Protein AF-A0A418XIC3-F1 (afdb_monomer)

pLDDT: mean 87.63, std 7.34, range [56.97, 96.5]

Nearest PDB structures (foldseek):
  6s6z-assembly1_A  TM=2.870E-01  e=5.972E+00  Thermotoga maritima MSB8
  8ri6-assembly1_C  TM=2.304E-01  e=7.139E+00  Escherichia coli

Organism: NCBI:txid2320866

Structure (mmCIF, N/CA/C/O backbone):
data_AF-A0A418XIC3-F1
#
_entry.id   AF-A0A418XIC3-F1
#
loop_
_atom_site.group_PDB
_atom_site.id
_atom_site.type_symbol
_atom_site.label_atom_id
_atom_site.label_alt_id
_atom_site.label_comp_id
_atom_site.label_asym_id
_atom_site.label_entity_id
_atom_site.label_seq_id
_atom_site.pdbx_PDB_ins_code
_atom_site.Cartn_x
_atom_site.Cartn_y
_atom_site.Cartn_z
_atom_site.occupancy
_atom_site.B_iso_or_equiv
_atom_site.auth_seq_id
_atom_site.auth_comp_id
_atom_site.auth_asym_id
_atom_site.auth_atom_id
_atom_site.pdbx_PDB_model_num
ATOM 1 N N . MET A 1 1 ? -2.754 -19.395 -10.923 1.00 69.88 1 MET A N 1
ATOM 2 C CA . MET A 1 1 ? -2.194 -18.334 -11.783 1.00 69.88 1 MET A CA 1
ATOM 3 C C . MET A 1 1 ? -0.720 -18.640 -11.926 1.00 69.88 1 MET A C 1
ATOM 5 O O . MET A 1 1 ? -0.095 -18.884 -10.905 1.00 69.88 1 MET A O 1
ATOM 9 N N . GLU A 1 2 ? -0.208 -18.756 -13.148 1.00 85.00 2 GLU A N 1
ATOM 10 C CA . GLU A 1 2 ? 1.191 -19.142 -13.377 1.00 85.00 2 GLU A CA 1
ATOM 11 C C . GLU A 1 2 ? 2.108 -17.919 -13.296 1.00 85.00 2 GLU A C 1
ATOM 13 O O . GLU A 1 2 ? 1.796 -16.866 -13.863 1.00 85.00 2 GLU A O 1
ATOM 18 N N . GLU A 1 3 ? 3.218 -18.060 -12.575 1.00 84.31 3 GLU A N 1
ATOM 19 C CA . GLU A 1 3 ? 4.253 -17.036 -12.452 1.00 84.31 3 GLU A CA 1
ATOM 20 C C . GLU A 1 3 ? 5.092 -16.935 -13.733 1.00 84.31 3 GLU A C 1
ATOM 22 O O . GLU A 1 3 ? 5.402 -17.922 -14.403 1.00 84.31 3 GLU A O 1
ATOM 27 N N . HIS A 1 4 ? 5.479 -15.711 -14.074 1.00 83.75 4 HIS A N 1
ATOM 28 C CA . HIS A 1 4 ? 6.320 -15.403 -15.213 1.00 83.75 4 HIS A CA 1
ATOM 29 C C . HIS A 1 4 ? 7.792 -15.728 -14.923 1.00 83.75 4 HIS A C 1
ATOM 31 O O . HIS A 1 4 ? 8.545 -14.905 -14.411 1.00 83.75 4 HIS A O 1
ATOM 37 N N . VAL A 1 5 ? 8.238 -16.912 -15.336 1.00 77.69 5 VAL A N 1
ATOM 38 C CA . VAL A 1 5 ? 9.536 -17.473 -14.917 1.00 77.69 5 VAL A CA 1
ATOM 39 C C . VAL A 1 5 ? 10.766 -16.727 -15.471 1.00 77.69 5 VAL A C 1
ATOM 41 O O . VAL A 1 5 ? 11.808 -16.709 -14.819 1.00 77.69 5 VAL A O 1
ATOM 44 N N . ARG A 1 6 ? 10.707 -16.133 -16.679 1.00 76.44 6 ARG A N 1
ATOM 45 C CA . ARG A 1 6 ? 11.869 -15.462 -17.317 1.00 76.44 6 ARG A CA 1
ATOM 46 C C . ARG A 1 6 ? 11.476 -14.268 -18.196 1.00 76.44 6 ARG A C 1
ATOM 48 O O . ARG A 1 6 ? 11.207 -14.460 -19.381 1.00 76.44 6 ARG A O 1
ATOM 55 N N . PRO A 1 7 ? 11.416 -13.042 -17.656 1.00 75.44 7 PRO A N 1
ATOM 56 C CA . PRO A 1 7 ? 11.269 -11.845 -18.475 1.00 75.44 7 PRO A CA 1
ATOM 57 C C . PRO A 1 7 ? 12.609 -11.433 -19.124 1.00 75.44 7 PRO A C 1
ATOM 59 O O . PRO A 1 7 ? 13.638 -11.476 -18.449 1.00 75.44 7 PRO A O 1
ATOM 62 N N . PRO A 1 8 ? 12.613 -10.991 -20.397 1.00 83.19 8 PRO A N 1
ATOM 63 C CA . PRO A 1 8 ? 11.502 -11.050 -21.352 1.00 83.19 8 PRO A CA 1
ATOM 64 C C . PRO A 1 8 ? 11.287 -12.466 -21.925 1.00 83.19 8 PRO A C 1
ATOM 66 O O . PRO A 1 8 ? 12.247 -13.186 -22.188 1.00 83.19 8 PRO A O 1
ATOM 69 N N . CYS A 1 9 ? 10.030 -12.854 -22.178 1.00 83.19 9 CYS A N 1
ATOM 70 C CA . CYS A 1 9 ? 9.688 -14.169 -22.751 1.00 83.19 9 CYS A CA 1
ATOM 71 C C . CYS A 1 9 ? 9.627 -14.197 -24.294 1.00 83.19 9 CYS A C 1
ATOM 73 O O . CYS A 1 9 ? 9.348 -15.242 -24.880 1.00 83.19 9 CYS A O 1
ATOM 75 N N . GLY A 1 10 ? 9.857 -13.060 -24.960 1.00 81.94 10 GLY A N 1
ATOM 76 C CA . GLY A 1 10 ? 9.843 -12.925 -26.420 1.00 81.94 10 GLY A CA 1
ATOM 77 C C . GLY A 1 10 ? 9.661 -11.472 -26.888 1.00 81.94 10 GLY A C 1
ATOM 78 O O . GLY A 1 10 ? 9.476 -10.584 -26.050 1.00 81.94 10 GLY A O 1
ATOM 79 N N . PRO A 1 11 ? 9.698 -11.216 -28.212 1.00 79.50 11 PRO A N 1
ATOM 80 C CA . PRO A 1 11 ? 9.461 -9.886 -28.774 1.00 79.50 11 PRO A CA 1
ATOM 81 C C . PRO A 1 11 ? 8.086 -9.337 -28.369 1.00 79.50 11 PRO A C 1
ATOM 83 O O . PRO A 1 11 ? 7.070 -9.999 -28.578 1.00 79.50 11 PRO A O 1
ATOM 86 N N . GLY A 1 12 ? 8.050 -8.129 -27.797 1.00 78.94 12 GLY A N 1
ATOM 87 C CA . GLY A 1 12 ? 6.811 -7.496 -27.326 1.00 78.94 12 GLY A CA 1
ATOM 88 C C . GLY A 1 12 ? 6.387 -7.884 -25.904 1.00 78.94 12 GLY A C 1
ATOM 89 O O . GLY A 1 12 ? 5.267 -7.573 -25.498 1.00 78.94 12 GLY A O 1
ATOM 90 N N . CYS A 1 13 ? 7.255 -8.545 -25.131 1.00 83.88 13 CYS A N 1
ATOM 91 C CA . CYS A 1 13 ? 7.014 -8.802 -23.713 1.00 83.88 13 CYS A CA 1
ATOM 92 C C . CYS A 1 13 ? 6.881 -7.476 -22.940 1.00 83.88 13 CYS A C 1
ATOM 94 O O . CYS A 1 13 ? 7.807 -6.667 -22.911 1.00 83.88 13 CYS A O 1
ATOM 96 N N . ALA A 1 14 ? 5.755 -7.265 -22.251 1.00 83.44 14 ALA A N 1
ATOM 97 C CA . ALA A 1 14 ? 5.505 -6.028 -21.498 1.00 83.44 14 ALA A CA 1
ATOM 98 C C . ALA A 1 14 ? 6.533 -5.789 -20.371 1.00 83.44 14 ALA A C 1
ATOM 100 O O . ALA A 1 14 ? 6.806 -4.646 -19.995 1.00 83.44 14 ALA A O 1
ATOM 101 N N . LEU A 1 15 ? 7.141 -6.869 -19.871 1.00 84.62 15 LEU A N 1
ATOM 102 C CA . LEU A 1 15 ? 8.156 -6.838 -18.819 1.00 84.62 15 LEU A CA 1
ATOM 103 C C . LEU A 1 15 ? 9.565 -6.551 -19.347 1.00 84.62 15 LEU A C 1
ATOM 105 O O . LEU A 1 15 ? 10.451 -6.298 -18.540 1.00 84.62 15 LEU A O 1
ATOM 109 N N . GLU A 1 16 ? 9.798 -6.550 -20.664 1.00 86.00 16 GLU A N 1
ATOM 110 C CA . GLU A 1 16 ? 11.123 -6.275 -21.246 1.00 86.00 16 GLU A CA 1
ATOM 111 C C . GLU A 1 16 ? 11.666 -4.922 -20.785 1.00 86.00 16 GLU A C 1
ATOM 113 O O . GLU A 1 16 ? 12.810 -4.800 -20.359 1.00 86.00 16 GLU A O 1
ATOM 118 N N . SER A 1 17 ? 10.800 -3.910 -20.789 1.00 80.88 17 SER A N 1
ATOM 119 C CA . SER A 1 17 ? 11.152 -2.567 -20.340 1.00 80.88 17 SER A CA 1
ATOM 120 C C . SER A 1 17 ? 11.484 -2.496 -18.848 1.00 80.88 17 SER A C 1
ATOM 122 O O . SER A 1 17 ? 12.127 -1.531 -18.442 1.00 80.88 17 SER A O 1
ATOM 124 N N . PHE A 1 18 ? 11.040 -3.470 -18.053 1.00 82.94 18 PHE A N 1
ATOM 125 C CA . PHE A 1 18 ? 11.114 -3.502 -16.592 1.00 82.94 18 PHE A CA 1
ATOM 126 C C . PHE A 1 18 ? 12.216 -4.436 -16.069 1.00 82.94 18 PHE A C 1
ATOM 128 O O . PHE A 1 18 ? 12.771 -4.208 -14.997 1.00 82.94 18 PHE A O 1
ATOM 135 N N . ALA A 1 19 ? 12.552 -5.481 -16.829 1.00 82.25 19 ALA A N 1
ATOM 136 C CA . ALA A 1 19 ? 13.516 -6.501 -16.444 1.00 82.25 19 ALA A CA 1
ATOM 137 C C . ALA A 1 19 ? 14.890 -5.890 -16.120 1.00 82.25 19 ALA A C 1
ATOM 139 O O . ALA A 1 19 ? 15.464 -5.146 -16.915 1.00 82.25 19 ALA A O 1
ATOM 140 N N . GLY A 1 20 ? 15.415 -6.208 -14.933 1.00 78.69 20 GLY A N 1
ATOM 141 C CA . GLY A 1 20 ? 16.725 -5.743 -14.468 1.00 78.69 20 GLY A CA 1
ATOM 142 C C . GLY A 1 20 ? 16.795 -4.262 -14.080 1.00 78.69 20 GLY A C 1
ATOM 143 O O . GLY A 1 20 ? 17.884 -3.782 -13.770 1.00 78.69 20 GLY A O 1
ATOM 144 N N . LYS A 1 21 ? 15.674 -3.528 -14.084 1.00 83.88 21 LYS A N 1
ATOM 145 C CA . LYS A 1 21 ? 15.644 -2.143 -13.608 1.00 83.88 21 LYS A CA 1
ATOM 146 C C . LYS A 1 21 ? 15.407 -2.082 -12.110 1.00 83.88 21 LYS A C 1
ATOM 148 O O . LYS A 1 21 ? 14.512 -2.733 -11.578 1.00 83.88 21 LYS A O 1
ATOM 153 N N . GLU A 1 22 ? 16.176 -1.230 -11.449 1.00 85.88 22 GLU A N 1
ATOM 154 C CA . GLU A 1 22 ? 15.883 -0.843 -10.078 1.00 85.88 22 GLU A CA 1
ATOM 155 C C . GLU A 1 22 ? 14.735 0.166 -10.047 1.00 85.88 22 GLU A C 1
ATOM 157 O O . GLU A 1 22 ? 14.741 1.160 -10.783 1.00 85.88 22 GLU A O 1
ATOM 162 N N . VAL A 1 23 ? 13.771 -0.091 -9.167 1.00 89.06 23 VAL A N 1
ATOM 163 C CA . VAL A 1 23 ? 12.632 0.783 -8.900 1.00 89.06 23 VAL A CA 1
ATOM 164 C C . VAL A 1 23 ? 12.848 1.428 -7.542 1.00 89.06 23 VAL A C 1
ATOM 166 O O . VAL A 1 23 ? 12.884 0.735 -6.528 1.00 89.06 23 VAL A O 1
ATOM 169 N N . HIS A 1 24 ? 12.973 2.752 -7.533 1.00 86.44 24 HIS A N 1
ATOM 170 C CA . HIS A 1 24 ? 13.182 3.543 -6.321 1.00 86.44 24 HIS A CA 1
ATOM 171 C C . HIS A 1 24 ? 12.013 4.489 -6.049 1.00 86.44 24 HIS A C 1
ATOM 173 O O . HIS A 1 24 ? 11.720 4.785 -4.894 1.00 86.44 24 HIS A O 1
ATOM 179 N N . THR A 1 25 ? 11.346 4.974 -7.100 1.00 90.75 25 THR A N 1
ATOM 180 C CA . THR A 1 25 ? 10.261 5.958 -6.989 1.00 90.75 25 THR A CA 1
ATOM 181 C C . THR A 1 25 ? 9.044 5.578 -7.828 1.00 90.75 25 THR A C 1
ATOM 183 O O . THR A 1 25 ? 9.095 4.710 -8.699 1.00 90.75 25 THR A O 1
ATOM 186 N N . LEU A 1 26 ? 7.919 6.267 -7.606 1.00 90.44 26 LEU A N 1
ATOM 187 C CA . LEU A 1 26 ? 6.717 6.089 -8.430 1.00 90.44 26 LEU A CA 1
ATOM 188 C C . LEU A 1 26 ? 6.947 6.472 -9.894 1.00 90.44 26 LEU A C 1
ATOM 190 O O . LEU A 1 26 ? 6.310 5.924 -10.792 1.00 90.44 26 LEU A O 1
ATOM 194 N N . GLU A 1 27 ? 7.839 7.424 -10.147 1.00 89.00 27 GLU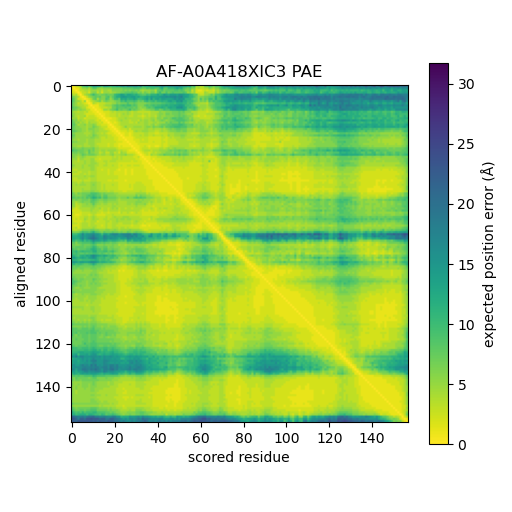 A N 1
ATOM 195 C CA . GLU A 1 27 ? 8.216 7.848 -11.491 1.00 89.00 27 GLU A CA 1
ATOM 196 C C . GLU A 1 27 ? 8.898 6.726 -12.275 1.00 89.00 27 GLU A C 1
ATOM 198 O O . GLU A 1 27 ? 8.731 6.677 -13.491 1.00 89.00 27 GLU A O 1
ATOM 203 N N . ASP A 1 28 ? 9.574 5.798 -11.593 1.00 89.69 28 ASP A N 1
ATOM 204 C CA . ASP A 1 28 ? 10.174 4.620 -12.222 1.00 89.69 28 ASP A CA 1
ATOM 205 C C . ASP A 1 28 ? 9.111 3.628 -12.715 1.00 89.69 28 ASP A C 1
ATOM 207 O O . ASP A 1 28 ? 9.369 2.879 -13.649 1.00 89.69 28 ASP A O 1
ATOM 211 N N . LEU A 1 29 ? 7.901 3.641 -12.141 1.00 89.44 29 LEU A N 1
ATOM 212 C CA . LEU A 1 29 ? 6.806 2.740 -12.525 1.00 89.44 29 LEU A CA 1
ATOM 213 C C . LEU A 1 29 ? 5.998 3.254 -13.728 1.00 89.44 29 LEU A C 1
ATOM 215 O O . LEU A 1 29 ? 5.512 2.466 -14.538 1.00 89.44 29 LEU A O 1
ATOM 219 N N . ARG A 1 30 ? 5.854 4.577 -13.872 1.00 84.19 30 ARG A N 1
ATOM 220 C CA . ARG A 1 30 ? 4.984 5.215 -14.886 1.00 84.19 30 ARG A CA 1
ATOM 221 C C . ARG A 1 30 ? 5.262 4.844 -16.349 1.00 84.19 30 ARG A C 1
ATOM 223 O O . ARG A 1 30 ? 4.293 4.776 -17.103 1.00 84.19 30 ARG A O 1
ATOM 230 N N . PRO A 1 31 ? 6.515 4.647 -16.798 1.00 83.75 31 PRO A N 1
ATOM 231 C CA . PRO A 1 31 ? 6.793 4.334 -18.199 1.00 83.75 31 PRO A CA 1
ATOM 232 C C . PRO A 1 31 ? 6.318 2.939 -18.623 1.00 83.75 31 PRO A C 1
ATOM 234 O O . PRO A 1 31 ? 6.326 2.633 -19.814 1.00 83.75 31 PRO A O 1
ATOM 237 N N . HIS A 1 32 ? 5.947 2.082 -17.671 1.00 83.50 32 HIS A N 1
ATOM 238 C CA . HIS A 1 32 ? 5.626 0.686 -17.928 1.00 83.50 32 HIS A CA 1
ATOM 239 C C . HIS A 1 32 ? 4.123 0.491 -18.129 1.00 83.50 32 HIS A C 1
ATOM 241 O O . HIS A 1 32 ? 3.305 0.900 -17.309 1.00 83.50 32 HIS A O 1
ATOM 247 N N . SER A 1 33 ? 3.748 -0.211 -19.197 1.00 80.75 33 SER A N 1
ATOM 248 C CA . SER A 1 33 ? 2.358 -0.567 -19.514 1.00 80.75 33 SER A CA 1
ATOM 249 C C . SER A 1 33 ? 1.857 -1.806 -18.756 1.00 80.75 33 SER A C 1
ATOM 251 O O . SER A 1 33 ? 0.920 -2.473 -19.194 1.00 80.75 33 SER A O 1
ATOM 253 N N . ILE A 1 34 ? 2.481 -2.134 -17.622 1.00 86.94 34 ILE A N 1
ATOM 254 C CA . ILE A 1 34 ? 2.153 -3.326 -16.841 1.00 86.94 34 ILE A CA 1
ATOM 255 C C . ILE A 1 34 ? 0.886 -3.060 -16.030 1.00 86.94 34 ILE A C 1
ATOM 257 O O . ILE A 1 34 ? 0.803 -2.116 -15.238 1.00 86.94 34 ILE A O 1
ATOM 261 N N . ARG A 1 35 ? -0.117 -3.916 -16.220 1.00 87.56 35 ARG A N 1
ATOM 262 C CA . ARG A 1 35 ? -1.387 -3.821 -15.501 1.00 87.56 35 ARG A CA 1
ATOM 263 C C . ARG A 1 35 ? -1.145 -3.990 -13.999 1.00 87.56 35 ARG A C 1
ATOM 265 O O . ARG A 1 35 ? -0.366 -4.852 -13.607 1.00 87.56 35 ARG A O 1
ATOM 272 N N . HIS A 1 36 ? -1.837 -3.195 -13.181 1.00 89.62 36 HIS A N 1
ATOM 273 C CA . HIS A 1 36 ? -1.772 -3.241 -11.711 1.00 89.62 36 HIS A CA 1
ATOM 274 C C . HIS A 1 36 ? -0.428 -2.843 -11.083 1.00 89.62 36 H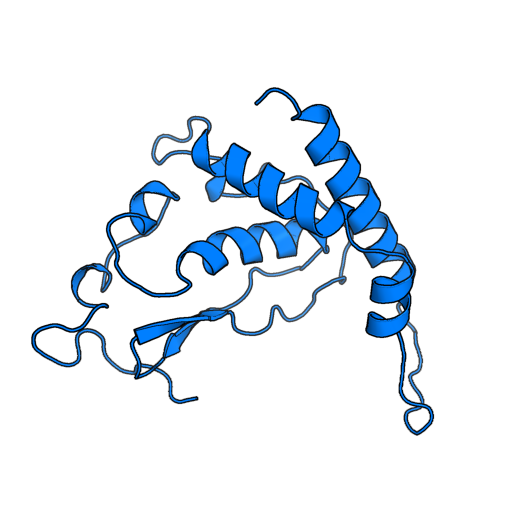IS A C 1
ATOM 276 O O . HIS A 1 36 ? -0.282 -2.920 -9.873 1.00 89.62 36 HIS A O 1
ATOM 282 N N . LEU A 1 37 ? 0.544 -2.331 -11.847 1.00 90.06 37 LEU A N 1
ATOM 283 C CA . LEU A 1 37 ? 1.873 -2.014 -11.304 1.00 90.06 37 LEU A CA 1
ATOM 284 C C . LEU A 1 37 ? 1.851 -0.988 -10.151 1.00 90.06 37 LEU A C 1
ATOM 286 O O . LEU A 1 37 ? 2.650 -1.073 -9.224 1.00 90.06 37 LEU A O 1
ATOM 290 N N . ASN A 1 38 ? 0.896 -0.053 -10.169 1.00 89.56 38 ASN A N 1
ATOM 291 C CA . ASN A 1 38 ? 0.699 0.915 -9.083 1.00 89.56 38 ASN A CA 1
ATOM 292 C C . ASN A 1 38 ? 0.135 0.295 -7.795 1.00 89.56 38 ASN A C 1
ATOM 294 O O . ASN A 1 38 ? 0.089 0.985 -6.779 1.00 89.56 38 ASN A O 1
ATOM 298 N N . ASP A 1 39 ? -0.294 -0.966 -7.810 1.00 91.44 39 ASP A N 1
ATOM 299 C CA . ASP A 1 39 ? -0.746 -1.647 -6.600 1.00 91.44 39 ASP A CA 1
ATOM 300 C C . ASP A 1 39 ? 0.447 -1.989 -5.692 1.00 91.44 39 ASP A C 1
ATOM 302 O O . ASP A 1 39 ? 0.276 -2.013 -4.478 1.00 91.44 39 ASP A O 1
ATOM 306 N N . TRP A 1 40 ? 1.668 -2.105 -6.238 1.00 92.25 40 TRP A N 1
ATOM 307 C CA . TRP A 1 40 ? 2.900 -2.305 -5.461 1.00 92.25 40 TRP A CA 1
ATOM 308 C C . TRP A 1 40 ? 3.101 -1.229 -4.373 1.00 92.25 40 TRP A C 1
ATOM 310 O O . TRP A 1 40 ? 3.056 -1.548 -3.184 1.00 92.25 40 TRP A O 1
ATOM 320 N N . PRO A 1 41 ? 3.286 0.059 -4.700 1.00 93.38 41 PRO A N 1
ATOM 321 C CA . PRO A 1 41 ? 3.478 1.076 -3.669 1.00 93.38 41 PRO A CA 1
ATOM 322 C C . PRO A 1 41 ? 2.259 1.206 -2.740 1.00 93.38 41 PRO A C 1
ATOM 324 O O . PRO A 1 41 ? 2.411 1.512 -1.557 1.00 93.38 41 PRO A O 1
ATOM 327 N N . LYS A 1 42 ? 1.040 0.937 -3.234 1.00 93.62 42 LYS A N 1
ATOM 328 C CA . LYS A 1 42 ? -0.175 0.950 -2.402 1.00 93.62 42 LYS A CA 1
ATOM 329 C C . LYS A 1 42 ? -0.157 -0.147 -1.344 1.00 93.62 42 LYS A C 1
ATOM 331 O O . LYS A 1 42 ? -0.559 0.113 -0.210 1.00 93.62 42 LYS A O 1
ATOM 336 N N . SER A 1 43 ? 0.294 -1.348 -1.693 1.00 91.81 43 SER A N 1
ATOM 337 C CA . SER A 1 43 ? 0.355 -2.474 -0.764 1.00 91.81 43 SER A CA 1
ATOM 338 C C . SER A 1 43 ? 1.423 -2.277 0.301 1.00 91.81 43 SER A C 1
ATOM 340 O O . SER A 1 43 ? 1.192 -2.613 1.459 1.00 91.81 43 SER A O 1
ATOM 342 N N . GLU A 1 44 ? 2.546 -1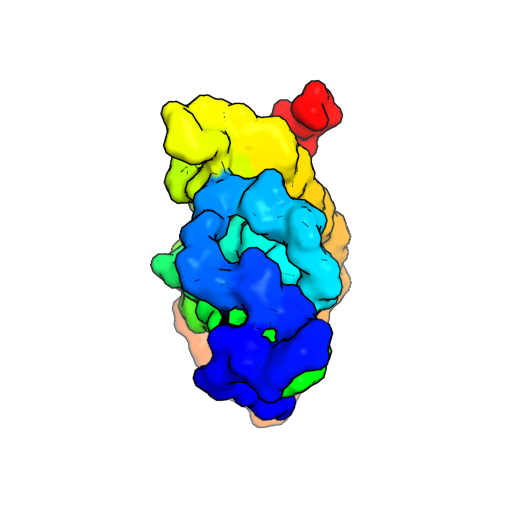.649 -0.046 1.00 92.44 44 GLU A N 1
ATOM 343 C CA . GLU A 1 44 ? 3.542 -1.261 0.952 1.00 92.44 44 GLU A CA 1
ATOM 344 C C . GLU A 1 44 ? 2.982 -0.211 1.918 1.00 92.44 44 GLU A C 1
ATOM 346 O O . GLU A 1 44 ? 3.053 -0.412 3.127 1.00 92.44 44 GLU A O 1
ATOM 351 N N . PHE A 1 45 ? 2.309 0.847 1.442 1.00 93.81 45 PHE A N 1
ATOM 352 C CA . PHE A 1 45 ? 1.616 1.779 2.348 1.00 93.81 45 PHE A CA 1
ATOM 353 C C . PHE A 1 45 ? 0.556 1.085 3.215 1.00 93.81 45 PHE A C 1
ATOM 355 O O . PHE A 1 45 ? 0.416 1.407 4.397 1.00 93.81 45 PHE A O 1
ATOM 362 N N . ALA A 1 46 ? -0.177 0.116 2.664 1.00 92.31 46 ALA A N 1
ATOM 363 C CA . ALA A 1 46 ? -1.136 -0.669 3.431 1.00 92.31 46 ALA A CA 1
ATOM 364 C C . ALA A 1 46 ? -0.456 -1.464 4.560 1.00 92.31 46 ALA A C 1
ATOM 366 O O . ALA A 1 46 ? -0.997 -1.499 5.666 1.00 92.31 46 ALA A O 1
ATOM 367 N N . ALA A 1 47 ? 0.737 -2.025 4.335 1.00 91.44 47 ALA A N 1
ATOM 368 C CA . ALA A 1 47 ? 1.499 -2.727 5.370 1.00 91.44 47 ALA A CA 1
ATOM 369 C C . ALA A 1 47 ? 1.806 -1.818 6.573 1.00 91.44 47 ALA A C 1
ATOM 371 O O . ALA A 1 47 ? 1.549 -2.202 7.713 1.00 91.44 47 ALA A O 1
ATOM 372 N N . TYR A 1 48 ? 2.225 -0.571 6.337 1.00 92.38 48 TYR A N 1
ATOM 373 C CA . TYR A 1 48 ? 2.422 0.419 7.408 1.00 92.38 48 TYR A CA 1
ATOM 374 C C . TYR A 1 48 ? 1.119 0.755 8.149 1.00 92.38 48 TYR A C 1
ATOM 376 O O . TYR A 1 48 ? 1.093 0.829 9.378 1.00 92.38 48 TYR A O 1
ATOM 384 N N . ILE A 1 49 ? 0.013 0.940 7.419 1.00 94.44 49 ILE A N 1
ATOM 385 C CA . ILE A 1 49 ? -1.292 1.273 8.013 1.00 94.44 49 ILE A CA 1
ATOM 386 C C . ILE A 1 49 ? -1.806 0.125 8.889 1.00 94.44 49 ILE A C 1
ATOM 388 O O . ILE A 1 49 ? -2.374 0.361 9.958 1.00 94.44 49 ILE A O 1
ATOM 392 N N . PHE A 1 50 ? -1.630 -1.116 8.448 1.00 92.88 50 PHE A N 1
ATOM 393 C CA . PHE A 1 50 ? -2.141 -2.304 9.128 1.00 92.88 50 PHE A CA 1
ATOM 394 C C . PHE A 1 50 ? -1.128 -2.955 10.077 1.00 92.88 50 PHE A C 1
ATOM 396 O O . PHE A 1 50 ? -1.458 -3.953 10.713 1.00 92.88 50 PHE A O 1
ATOM 403 N N . GLY A 1 51 ? 0.066 -2.379 10.237 1.00 90.56 51 GLY A N 1
ATOM 404 C CA . GLY A 1 51 ? 1.081 -2.875 11.165 1.00 90.56 51 GLY A CA 1
ATOM 405 C C . GLY A 1 51 ? 1.661 -4.231 10.763 1.00 90.56 51 GLY A C 1
ATOM 406 O O . GLY A 1 51 ? 1.839 -5.098 11.626 1.00 90.56 51 GLY A O 1
ATOM 407 N N . GLY A 1 52 ? 1.901 -4.426 9.466 1.00 89.06 52 GLY A N 1
ATOM 408 C CA . GLY A 1 52 ? 2.663 -5.557 8.942 1.00 89.06 52 GLY A CA 1
ATOM 409 C C . GLY A 1 52 ? 4.115 -5.505 9.415 1.00 89.06 52 GLY A C 1
ATOM 410 O O . GLY A 1 52 ? 4.697 -4.426 9.528 1.00 89.06 52 GLY A O 1
ATOM 411 N N . ASN A 1 53 ? 4.690 -6.666 9.728 1.00 85.44 53 ASN A N 1
ATOM 412 C CA . ASN A 1 53 ? 6.111 -6.767 10.083 1.00 85.44 53 ASN A CA 1
ATOM 413 C C . ASN A 1 53 ? 7.020 -6.754 8.848 1.00 85.44 53 ASN A C 1
ATOM 415 O O . ASN A 1 53 ? 8.193 -6.402 8.951 1.00 85.44 53 ASN A O 1
ATOM 419 N N . GLU A 1 54 ? 6.474 -7.133 7.697 1.00 82.94 54 GLU A N 1
ATOM 420 C CA . GLU A 1 54 ? 7.188 -7.269 6.437 1.00 82.94 54 GLU A CA 1
ATOM 421 C C . GLU A 1 54 ? 6.381 -6.601 5.319 1.00 82.94 54 GLU A C 1
ATOM 423 O O . GLU A 1 54 ? 5.165 -6.403 5.426 1.00 82.94 54 GLU A O 1
ATOM 428 N N . LEU A 1 55 ? 7.080 -6.198 4.260 1.00 83.69 55 LEU A N 1
ATOM 429 C CA . LEU A 1 55 ? 6.434 -5.714 3.047 1.00 83.69 55 LEU A CA 1
ATOM 430 C C . LEU A 1 55 ? 5.872 -6.911 2.272 1.00 83.69 55 LEU A C 1
ATOM 432 O O . LEU A 1 55 ? 6.461 -7.988 2.322 1.00 83.69 55 LEU A O 1
ATOM 436 N N . PRO A 1 56 ? 4.759 -6.736 1.547 1.00 85.25 56 PRO A N 1
ATOM 437 C CA . PRO A 1 56 ? 4.205 -7.808 0.738 1.00 85.25 56 PRO A CA 1
ATOM 438 C C . PRO A 1 56 ? 5.175 -8.240 -0.364 1.00 85.25 56 PRO A C 1
ATOM 440 O O . PRO A 1 56 ? 5.821 -7.406 -1.014 1.00 85.25 56 PRO A O 1
ATOM 443 N N . ASP A 1 57 ? 5.195 -9.542 -0.623 1.00 87.19 57 ASP A N 1
ATOM 444 C CA . ASP A 1 57 ? 5.857 -10.098 -1.793 1.00 87.19 57 ASP A CA 1
ATOM 445 C C . ASP A 1 57 ? 5.070 -9.793 -3.074 1.00 87.19 57 ASP A C 1
ATOM 447 O O . ASP A 1 57 ? 3.947 -9.275 -3.070 1.00 87.19 57 ASP A O 1
ATOM 451 N N . ARG A 1 58 ? 5.683 -10.074 -4.223 1.00 88.62 58 ARG A N 1
ATOM 452 C CA . ARG A 1 58 ? 5.108 -9.753 -5.532 1.00 88.62 58 ARG A CA 1
ATOM 453 C C . ARG A 1 58 ? 5.657 -10.642 -6.632 1.00 88.62 58 ARG A C 1
ATOM 455 O O . ARG A 1 58 ? 6.818 -11.036 -6.592 1.00 88.62 58 ARG A O 1
ATOM 462 N N . PHE A 1 59 ? 4.849 -10.862 -7.661 1.00 89.50 59 PHE A N 1
ATOM 463 C CA . PHE A 1 59 ? 5.287 -11.514 -8.893 1.00 89.50 59 PHE A CA 1
ATOM 464 C C . PHE A 1 59 ? 4.549 -10.954 -10.109 1.00 89.50 59 PHE A C 1
ATOM 466 O O . PHE A 1 59 ? 3.543 -10.249 -9.993 1.00 89.50 59 PHE A O 1
ATOM 473 N N . PHE A 1 60 ? 5.058 -11.284 -11.293 1.00 90.00 60 PHE A N 1
ATOM 474 C CA . PHE A 1 60 ? 4.350 -11.051 -12.545 1.00 90.00 60 PHE A CA 1
ATOM 475 C C . PHE A 1 60 ? 3.759 -12.355 -13.049 1.00 90.00 60 PHE A C 1
ATOM 477 O O . PHE A 1 60 ? 4.420 -13.390 -13.019 1.00 90.00 60 PHE A O 1
ATOM 484 N N . THR A 1 61 ? 2.531 -12.321 -13.542 1.00 89.62 61 THR A N 1
ATOM 485 C CA . THR A 1 61 ? 1.883 -13.499 -14.127 1.00 89.62 61 THR A CA 1
ATOM 486 C C . THR A 1 61 ? 2.416 -13.789 -15.528 1.00 89.62 61 THR A C 1
ATOM 488 O O . THR A 1 61 ? 2.931 -12.898 -16.205 1.00 89.62 61 THR A O 1
ATOM 491 N N . ALA A 1 62 ? 2.203 -15.003 -16.038 1.00 87.12 62 ALA A N 1
ATOM 492 C CA . ALA A 1 62 ? 2.456 -15.330 -17.447 1.00 87.12 62 ALA A CA 1
ATOM 493 C C . ALA A 1 62 ? 1.685 -14.422 -18.439 1.00 87.12 62 ALA A C 1
ATOM 495 O O . ALA A 1 62 ? 2.094 -14.270 -19.587 1.00 87.12 62 ALA A O 1
ATOM 496 N N . SER A 1 63 ? 0.595 -13.779 -17.997 1.00 87.19 63 SER A N 1
ATOM 497 C CA . SER A 1 63 ? -0.141 -12.747 -18.745 1.00 87.19 63 SER A CA 1
ATOM 498 C C . SER A 1 63 ? 0.413 -11.324 -18.564 1.00 87.19 63 SER A C 1
ATOM 500 O O . SER A 1 63 ? -0.184 -10.374 -19.067 1.00 87.19 63 SER A O 1
ATOM 502 N N . HIS A 1 64 ? 1.566 -11.173 -17.909 1.00 87.25 64 HIS A N 1
ATOM 503 C CA . HIS A 1 64 ? 2.253 -9.912 -17.619 1.00 87.25 64 HIS A CA 1
ATOM 504 C C . HIS A 1 64 ? 1.441 -8.943 -16.746 1.00 87.25 64 HIS A C 1
ATOM 506 O O . HIS A 1 64 ? 1.511 -7.726 -16.921 1.00 87.25 64 HIS A O 1
ATOM 512 N N . GLU A 1 65 ? 0.664 -9.472 -15.804 1.00 89.19 65 GLU A N 1
ATOM 513 C CA . GLU A 1 65 ? -0.014 -8.671 -14.784 1.00 89.19 65 GLU A CA 1
ATOM 514 C C . GLU A 1 65 ? 0.835 -8.626 -13.515 1.00 89.19 65 GLU A C 1
ATOM 516 O O . GLU A 1 65 ? 1.461 -9.620 -13.148 1.00 89.19 65 GLU A O 1
ATOM 521 N N . PHE A 1 66 ? 0.862 -7.473 -12.850 1.00 90.62 66 PHE A N 1
ATOM 522 C CA . PHE A 1 66 ? 1.453 -7.356 -11.525 1.00 90.62 66 PHE A CA 1
ATOM 523 C C . PHE A 1 66 ? 0.501 -7.928 -10.474 1.00 90.62 66 PHE A C 1
ATOM 525 O O . PHE A 1 66 ? -0.679 -7.571 -10.449 1.00 90.62 66 PHE A O 1
ATOM 532 N N . VAL A 1 67 ? 1.015 -8.790 -9.599 1.00 89.38 67 VAL A N 1
ATOM 533 C CA . VAL A 1 67 ? 0.246 -9.390 -8.508 1.00 89.38 67 VAL A CA 1
ATOM 534 C C . VAL A 1 67 ? 1.021 -9.272 -7.207 1.00 89.38 67 VAL A C 1
ATOM 536 O O . VAL A 1 67 ? 2.217 -9.555 -7.142 1.00 89.38 67 VAL A O 1
ATOM 539 N N . ILE A 1 68 ? 0.302 -8.867 -6.166 1.00 89.06 68 ILE A N 1
ATOM 540 C CA . ILE A 1 68 ? 0.789 -8.842 -4.792 1.00 89.06 68 ILE A CA 1
ATOM 541 C C . ILE A 1 68 ? 0.577 -10.232 -4.200 1.00 89.06 68 ILE A C 1
ATOM 543 O O . ILE A 1 68 ? -0.535 -10.765 -4.254 1.00 89.06 68 ILE A O 1
ATOM 547 N N . ILE A 1 69 ? 1.639 -10.811 -3.653 1.00 82.12 69 ILE A N 1
ATOM 548 C CA . ILE A 1 69 ? 1.554 -12.012 -2.827 1.00 82.12 69 ILE A CA 1
ATOM 549 C C . ILE A 1 69 ? 1.255 -11.552 -1.407 1.00 82.12 69 ILE A C 1
ATOM 551 O O . ILE A 1 69 ? 1.724 -10.499 -0.979 1.00 82.12 69 ILE A O 1
ATOM 555 N N . ASP A 1 70 ? 0.417 -12.333 -0.733 1.00 67.81 70 ASP A N 1
ATOM 556 C CA . ASP A 1 70 ? -0.032 -12.119 0.637 1.00 67.81 70 ASP A CA 1
ATOM 557 C C . ASP A 1 70 ? 1.041 -11.466 1.521 1.00 67.81 70 ASP A C 1
ATOM 559 O O . ASP A 1 70 ? 2.183 -11.917 1.596 1.00 67.81 70 ASP A O 1
ATOM 563 N N . SER A 1 71 ? 0.665 -10.383 2.192 1.00 63.09 71 SER A N 1
ATOM 564 C CA . SER A 1 71 ? 1.462 -9.842 3.282 1.00 63.09 71 SER A CA 1
ATOM 565 C C . SER A 1 71 ? 1.238 -10.742 4.488 1.00 63.09 71 SER A C 1
ATOM 567 O O . SER A 1 71 ? 0.291 -10.541 5.259 1.00 63.09 71 SER A O 1
ATOM 569 N N . GLU A 1 72 ? 2.096 -11.745 4.653 1.00 65.75 72 GLU A N 1
ATOM 570 C CA . GLU A 1 72 ? 2.137 -12.494 5.899 1.00 65.75 72 GLU A CA 1
ATOM 571 C C . GLU A 1 72 ? 2.338 -11.506 7.067 1.00 65.75 72 GLU A C 1
ATOM 573 O O . GLU A 1 72 ? 2.973 -10.458 6.939 1.00 65.75 72 GLU A O 1
ATOM 578 N N . GLN A 1 73 ? 1.748 -11.805 8.226 1.00 75.75 73 GLN A N 1
ATOM 579 C CA . GLN A 1 73 ? 1.914 -11.006 9.450 1.00 75.75 73 GLN A CA 1
ATOM 580 C C . GLN A 1 73 ? 1.283 -9.596 9.447 1.00 75.75 73 GLN A C 1
ATOM 582 O O . GLN A 1 73 ? 1.684 -8.743 10.248 1.00 75.75 73 GLN A O 1
ATOM 587 N N . MET A 1 74 ? 0.244 -9.339 8.650 1.00 85.19 74 MET A N 1
ATOM 588 C CA . MET A 1 74 ? -0.592 -8.143 8.841 1.00 85.19 74 MET A CA 1
ATOM 589 C C . MET A 1 74 ? -1.243 -8.118 10.220 1.00 85.19 74 MET A C 1
ATOM 591 O O . MET A 1 74 ? -1.587 -9.157 10.783 1.00 85.19 74 MET A O 1
ATOM 595 N N . PHE A 1 75 ? -1.429 -6.919 10.774 1.00 87.38 75 PHE A N 1
ATOM 596 C CA . PHE A 1 75 ? -1.922 -6.740 12.140 1.00 87.38 75 PHE A CA 1
ATOM 597 C C . PHE A 1 75 ? -1.047 -7.436 13.190 1.00 87.38 75 PHE A C 1
ATOM 599 O O . PHE A 1 75 ? -1.544 -7.803 14.257 1.00 87.38 75 PHE A O 1
ATOM 606 N N . SER A 1 76 ? 0.253 -7.608 12.941 1.00 87.00 76 SER A N 1
ATOM 607 C CA . SER A 1 76 ? 1.186 -8.100 13.964 1.00 87.00 76 SER A CA 1
ATOM 608 C C . SER A 1 76 ? 1.514 -7.014 14.973 1.00 87.00 76 SER A C 1
ATOM 610 O O . SER A 1 76 ? 1.471 -7.253 16.182 1.00 87.00 76 SER A O 1
ATOM 612 N N . SER A 1 77 ? 1.689 -5.784 14.498 1.00 86.94 77 SER A N 1
ATOM 613 C CA . SER A 1 77 ? 1.852 -4.595 15.328 1.00 86.94 77 SER A CA 1
ATOM 614 C C . SER A 1 77 ? 0.592 -3.714 15.274 1.00 86.94 77 SER A C 1
ATOM 616 O O . SER A 1 77 ? -0.527 -4.226 15.355 1.00 86.94 77 SER A O 1
ATOM 618 N N . GLY A 1 78 ? 0.753 -2.398 15.192 1.00 86.75 78 GLY A N 1
ATOM 619 C CA . GLY A 1 78 ? -0.307 -1.428 14.933 1.00 86.75 78 GLY A CA 1
ATOM 620 C C . GLY A 1 78 ? 0.130 -0.476 13.818 1.00 86.75 78 GLY A C 1
ATOM 621 O O . GLY A 1 78 ? 1.247 -0.610 13.322 1.00 86.75 78 GLY A O 1
ATOM 622 N N . PRO A 1 79 ? -0.716 0.490 13.424 1.00 91.06 79 PRO A N 1
ATOM 623 C CA . PRO A 1 79 ? -0.321 1.485 12.434 1.00 91.06 79 PRO A CA 1
ATOM 624 C C . PRO A 1 79 ? 0.980 2.183 12.840 1.00 91.06 79 PRO A C 1
ATOM 626 O O . PRO A 1 79 ? 1.119 2.619 13.988 1.00 91.06 79 PRO A O 1
ATOM 629 N N . CYS A 1 80 ? 1.902 2.330 11.895 1.00 86.44 80 CYS A N 1
ATOM 630 C CA . CYS A 1 80 ? 3.162 3.041 12.084 1.00 86.44 80 CYS A CA 1
ATOM 631 C C . CYS A 1 80 ? 3.313 4.188 11.074 1.00 86.44 80 CYS A C 1
ATOM 633 O O . CYS A 1 80 ? 2.602 4.274 10.073 1.00 86.44 80 CYS A O 1
ATOM 635 N N . GLN A 1 81 ? 4.210 5.129 11.374 1.00 83.56 81 GLN A N 1
ATOM 636 C CA . GLN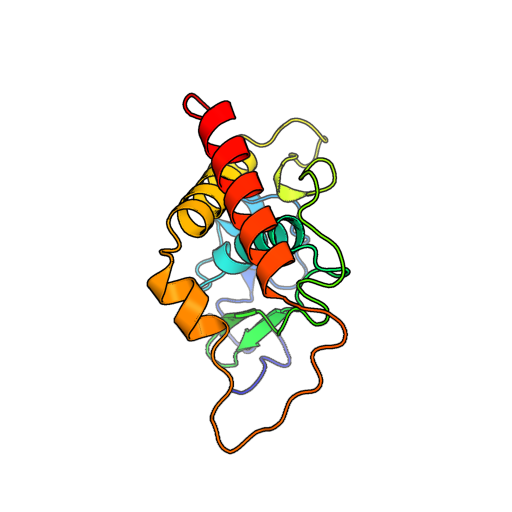 A 1 81 ? 4.440 6.291 10.517 1.00 83.56 81 GLN A CA 1
ATOM 637 C C . GLN A 1 81 ? 5.172 5.894 9.230 1.00 83.56 81 GLN A C 1
ATOM 639 O O . GLN A 1 81 ? 6.046 5.032 9.242 1.00 83.56 81 GLN A O 1
ATOM 644 N N . PHE A 1 82 ? 4.874 6.583 8.127 1.00 86.12 82 PHE A N 1
ATOM 645 C CA . PHE A 1 82 ? 5.487 6.322 6.820 1.00 86.12 82 PHE A CA 1
ATOM 646 C C . PHE A 1 82 ? 6.920 6.863 6.664 1.00 86.12 82 PHE A C 1
ATOM 648 O O . PHE A 1 82 ? 7.428 6.904 5.550 1.00 86.12 82 PHE A O 1
ATOM 655 N N . GLU A 1 83 ? 7.596 7.318 7.721 1.00 76.06 83 GLU A N 1
ATOM 656 C CA . GLU A 1 83 ? 8.896 8.012 7.607 1.00 76.06 83 GLU A CA 1
ATOM 657 C C . GLU A 1 83 ? 9.986 7.183 6.899 1.00 76.06 83 GLU A C 1
ATOM 659 O O . GLU A 1 83 ? 10.895 7.727 6.254 1.00 76.06 83 GLU A O 1
ATOM 664 N N . THR A 1 84 ? 9.877 5.857 6.997 1.00 79.75 84 THR A N 1
ATOM 665 C CA . THR A 1 84 ? 10.781 4.898 6.355 1.00 79.75 84 THR A CA 1
ATOM 666 C C . THR A 1 84 ? 10.279 4.394 5.003 1.00 79.75 84 THR A C 1
ATOM 668 O O . THR A 1 84 ? 11.030 3.702 4.322 1.00 79.75 84 THR A O 1
ATOM 671 N N . ALA A 1 85 ? 9.069 4.767 4.572 1.00 87.75 85 ALA A N 1
ATOM 672 C CA . ALA A 1 85 ? 8.539 4.374 3.273 1.00 87.75 85 ALA A CA 1
ATOM 673 C C . ALA A 1 85 ? 9.350 5.049 2.157 1.00 87.75 85 ALA A C 1
ATOM 675 O O . ALA A 1 85 ? 9.323 6.275 1.998 1.00 87.75 85 ALA A O 1
ATOM 676 N N . SER A 1 86 ? 10.064 4.240 1.372 1.00 90.31 86 SER A N 1
ATOM 677 C CA . SER A 1 86 ? 10.902 4.696 0.255 1.00 90.31 86 SER A CA 1
ATOM 678 C C . SER A 1 86 ? 10.109 5.532 -0.750 1.00 90.31 86 SER A C 1
ATOM 680 O O . SER A 1 86 ? 10.596 6.561 -1.209 1.00 90.31 86 SER A O 1
ATOM 682 N N . TRP A 1 87 ? 8.846 5.173 -0.994 1.00 93.75 87 TRP A N 1
ATOM 683 C CA . TRP A 1 87 ? 7.945 5.865 -1.920 1.00 93.75 87 TRP A CA 1
ATOM 684 C C . TRP A 1 87 ? 7.693 7.336 -1.586 1.00 93.75 87 TRP A C 1
ATOM 686 O O . TRP A 1 87 ? 7.328 8.099 -2.480 1.00 93.75 87 TRP A O 1
ATOM 696 N N . LEU A 1 88 ? 7.887 7.762 -0.331 1.00 93.44 88 LEU A N 1
ATOM 697 C CA . LEU A 1 88 ? 7.773 9.171 0.063 1.00 93.44 88 LEU A CA 1
ATOM 698 C C . LEU A 1 88 ? 9.010 10.005 -0.284 1.00 93.44 88 LEU A C 1
ATOM 700 O O . LEU A 1 88 ? 9.003 11.216 -0.049 1.00 93.44 88 LEU A O 1
ATOM 704 N N . LYS A 1 89 ? 10.053 9.393 -0.847 1.00 93.31 89 LYS A N 1
ATOM 705 C CA . LYS A 1 89 ? 11.314 10.042 -1.199 1.00 93.31 89 LYS A CA 1
ATOM 706 C C . LYS A 1 89 ? 11.615 9.869 -2.689 1.00 93.31 89 LYS A C 1
ATOM 708 O O . LYS A 1 89 ? 11.187 8.917 -3.332 1.00 93.31 89 LYS A O 1
ATOM 713 N N . GLN A 1 90 ? 12.312 10.842 -3.251 1.00 92.75 90 GLN A N 1
ATOM 714 C CA . GLN A 1 90 ? 12.954 10.767 -4.556 1.00 92.75 90 GLN A CA 1
ATOM 715 C C . GLN A 1 90 ? 14.302 10.043 -4.419 1.00 92.75 90 GLN A C 1
ATOM 717 O O . GLN A 1 90 ? 14.770 9.788 -3.307 1.00 92.75 90 GLN A O 1
ATOM 722 N N . ARG A 1 91 ? 14.958 9.735 -5.545 1.00 90.81 91 ARG A N 1
ATOM 723 C CA . ARG A 1 91 ? 16.266 9.047 -5.553 1.00 90.81 91 ARG A CA 1
ATOM 724 C C . ARG A 1 91 ? 17.358 9.802 -4.782 1.00 90.81 91 ARG A C 1
ATOM 726 O O . ARG A 1 91 ? 18.258 9.179 -4.234 1.00 90.81 91 ARG A O 1
ATOM 733 N N . ASP A 1 92 ? 17.274 11.130 -4.731 1.00 91.94 92 ASP A N 1
ATOM 734 C CA . ASP A 1 92 ? 18.185 12.003 -3.978 1.00 91.94 92 ASP A CA 1
ATOM 735 C C . ASP A 1 92 ? 17.797 12.162 -2.492 1.00 91.94 92 ASP A C 1
ATOM 737 O O . ASP A 1 92 ? 18.430 12.918 -1.757 1.00 91.94 92 ASP A O 1
ATOM 741 N N . GLY A 1 93 ? 16.750 11.463 -2.043 1.00 90.06 93 GLY A N 1
ATOM 742 C CA . GLY A 1 93 ? 16.218 11.531 -0.685 1.00 90.06 93 GLY A CA 1
ATOM 743 C C . GLY A 1 93 ? 15.254 12.694 -0.432 1.00 90.06 93 GLY A C 1
ATOM 744 O O . GLY A 1 93 ? 14.677 12.758 0.657 1.00 90.06 93 GLY A O 1
ATOM 745 N N . SER A 1 94 ? 15.040 13.594 -1.399 1.00 93.12 94 SER A N 1
ATOM 746 C CA . SER A 1 94 ? 14.084 14.700 -1.261 1.00 93.12 94 SER A CA 1
ATOM 747 C C . SER A 1 94 ? 12.629 14.197 -1.233 1.00 93.12 94 SER A C 1
ATOM 749 O O . SER A 1 94 ? 12.350 13.095 -1.701 1.00 93.12 94 SER A O 1
ATOM 751 N N . PRO A 1 95 ? 11.662 14.954 -0.682 1.00 92.69 95 PRO A N 1
ATOM 752 C CA . PRO A 1 95 ? 10.273 14.501 -0.610 1.00 92.69 95 PRO A CA 1
ATOM 753 C C . PRO A 1 95 ? 9.630 14.253 -1.985 1.00 92.69 95 PRO A C 1
ATOM 755 O O . PRO A 1 95 ? 9.700 15.087 -2.888 1.00 92.69 95 PRO A O 1
ATOM 758 N N . SER A 1 96 ? 8.920 13.133 -2.121 1.00 93.12 96 SER A N 1
ATOM 759 C CA . SER A 1 96 ? 8.178 12.770 -3.329 1.00 93.12 96 SER A CA 1
ATOM 760 C C . SER A 1 96 ? 6.726 13.248 -3.269 1.00 93.12 96 SER A C 1
ATOM 762 O O . SER A 1 96 ? 5.917 12.709 -2.513 1.00 93.12 96 SER A O 1
ATOM 764 N N . LYS A 1 97 ? 6.358 14.224 -4.112 1.00 92.56 97 LYS A N 1
ATOM 765 C CA . LYS A 1 97 ? 4.965 14.708 -4.220 1.00 92.56 97 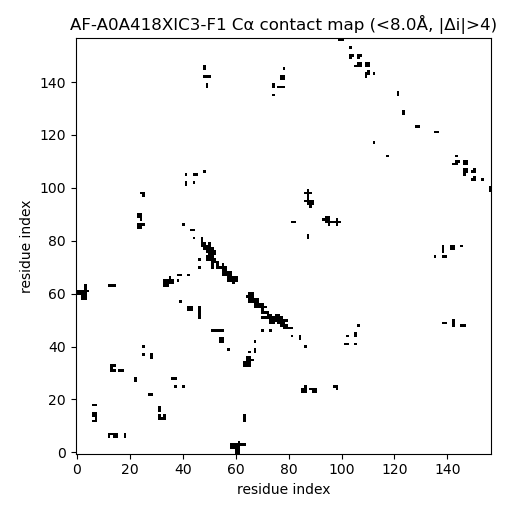LYS A CA 1
ATOM 766 C C . LYS A 1 97 ? 3.999 13.613 -4.665 1.00 92.56 97 LYS A C 1
ATOM 768 O O . LYS A 1 97 ? 2.892 13.511 -4.147 1.00 92.56 97 LYS A O 1
ATOM 773 N N . SER A 1 98 ? 4.412 12.790 -5.626 1.00 92.38 98 SER A N 1
ATOM 774 C CA . SER A 1 98 ? 3.606 11.665 -6.101 1.00 92.38 98 SER A CA 1
ATOM 775 C C . SER A 1 98 ? 3.446 10.606 -5.013 1.00 92.38 98 SER A C 1
ATOM 777 O O . SER A 1 98 ? 2.348 10.086 -4.828 1.00 92.38 98 SER A O 1
ATOM 779 N N . GLY A 1 99 ? 4.517 10.339 -4.260 1.00 93.69 99 GLY A N 1
ATOM 780 C CA . GLY A 1 99 ? 4.506 9.455 -3.100 1.00 93.69 99 GLY A CA 1
ATOM 781 C C . GLY A 1 99 ? 3.521 9.909 -2.034 1.00 93.69 99 GLY A C 1
ATOM 782 O O . GLY A 1 99 ? 2.692 9.126 -1.579 1.00 93.69 99 GLY A O 1
ATOM 783 N N . GLN A 1 100 ? 3.574 11.194 -1.678 1.00 94.00 100 GLN A N 1
ATOM 784 C CA . GLN A 1 100 ? 2.650 11.810 -0.724 1.00 94.00 100 GLN A CA 1
ATOM 785 C C . GLN A 1 100 ? 1.201 11.713 -1.203 1.00 94.00 100 GLN A C 1
ATOM 787 O O . GLN A 1 100 ? 0.336 11.269 -0.450 1.00 94.00 100 GLN A O 1
ATOM 792 N N . ALA A 1 101 ? 0.936 12.061 -2.466 1.00 93.50 101 ALA A N 1
ATOM 793 C CA . ALA A 1 101 ? -0.399 11.952 -3.046 1.00 93.50 101 ALA A CA 1
ATOM 794 C C . ALA A 1 101 ? -0.941 10.514 -2.973 1.00 93.50 101 ALA A C 1
ATOM 796 O O . ALA A 1 101 ? -2.100 10.311 -2.606 1.00 93.50 101 ALA A O 1
ATOM 797 N N . LEU A 1 102 ? -0.095 9.516 -3.251 1.00 94.81 102 LEU A N 1
ATOM 798 C CA . LEU A 1 102 ? -0.473 8.108 -3.176 1.00 94.81 102 LEU A CA 1
ATOM 799 C C . LEU A 1 102 ? -0.717 7.642 -1.733 1.00 94.81 102 LEU A C 1
ATOM 801 O O . LEU A 1 102 ? -1.714 6.974 -1.471 1.00 94.81 102 LEU A O 1
ATOM 805 N N . ALA A 1 103 ? 0.132 8.031 -0.779 1.00 95.00 103 ALA A N 1
ATOM 806 C CA . ALA A 1 103 ? -0.080 7.725 0.638 1.00 95.00 103 ALA A CA 1
ATOM 807 C C . ALA A 1 103 ? -1.418 8.297 1.139 1.00 95.00 103 ALA A C 1
ATOM 809 O O . ALA A 1 103 ? -2.173 7.626 1.846 1.00 95.00 103 ALA A O 1
ATOM 810 N N . ILE A 1 104 ? -1.753 9.523 0.723 1.00 95.31 104 ILE A N 1
ATOM 811 C CA . ILE A 1 104 ? -3.038 10.163 1.025 1.00 95.31 104 ILE A CA 1
ATOM 812 C C . ILE A 1 104 ? -4.197 9.395 0.381 1.00 95.31 104 ILE A C 1
ATOM 814 O O . ILE A 1 104 ? -5.219 9.198 1.038 1.00 95.31 104 ILE A O 1
ATOM 818 N N . GLU A 1 105 ? -4.064 8.962 -0.876 1.00 95.44 105 GLU A N 1
ATOM 819 C CA . GLU A 1 105 ? -5.065 8.135 -1.564 1.00 95.44 105 GLU A CA 1
ATOM 820 C C . GLU A 1 105 ? -5.354 6.851 -0.777 1.00 95.44 105 GLU A C 1
ATOM 822 O O . GLU A 1 105 ? -6.507 6.605 -0.416 1.00 95.44 105 GLU A O 1
ATOM 827 N N . VAL A 1 106 ? -4.317 6.083 -0.431 1.00 95.69 106 VAL A N 1
ATOM 828 C CA . VAL A 1 106 ? -4.455 4.825 0.322 1.00 95.69 106 VAL A CA 1
ATOM 829 C C . VAL A 1 106 ? -5.108 5.081 1.682 1.00 95.69 106 VAL A C 1
ATOM 831 O O . VAL A 1 106 ? -6.083 4.420 2.044 1.00 95.69 106 VAL A O 1
ATOM 834 N N . CYS A 1 107 ? -4.644 6.095 2.416 1.00 96.50 107 CYS A N 1
ATOM 835 C CA . CYS A 1 107 ? -5.236 6.482 3.695 1.00 96.50 107 CYS A CA 1
ATOM 836 C C . CYS A 1 107 ? -6.712 6.891 3.563 1.00 96.50 107 CYS A C 1
ATOM 838 O O . CYS A 1 107 ? -7.527 6.558 4.425 1.00 96.50 107 CYS A O 1
ATOM 840 N N . ARG A 1 108 ? -7.096 7.584 2.484 1.00 96.25 108 ARG A N 1
ATOM 841 C CA . ARG A 1 108 ? -8.499 7.947 2.229 1.00 96.25 108 ARG A CA 1
ATOM 842 C C . ARG A 1 108 ? -9.363 6.717 1.989 1.00 96.25 108 ARG A C 1
ATOM 844 O O . ARG A 1 108 ? -10.466 6.672 2.528 1.00 96.25 108 ARG A O 1
ATOM 851 N N . GLU A 1 109 ? -8.885 5.737 1.231 1.00 95.69 109 GLU A N 1
ATOM 852 C CA . GLU A 1 109 ? -9.631 4.497 0.996 1.00 95.69 109 GLU A CA 1
ATOM 853 C C . GLU A 1 109 ? -9.802 3.686 2.285 1.00 95.69 109 GLU A C 1
ATOM 855 O O . GLU A 1 109 ? -10.923 3.306 2.630 1.00 95.69 109 GLU A O 1
ATOM 860 N N . VAL A 1 110 ? -8.742 3.531 3.084 1.00 95.38 110 VAL A N 1
ATOM 861 C CA . VAL A 1 110 ? -8.843 2.852 4.389 1.00 95.38 110 VAL A CA 1
ATOM 862 C C . VAL A 1 110 ? -9.778 3.608 5.343 1.00 95.38 110 VAL A C 1
ATOM 864 O O . VAL A 1 110 ? -10.593 3.002 6.040 1.00 95.38 110 VAL A O 1
ATOM 867 N N . ALA A 1 111 ? -9.739 4.943 5.355 1.00 96.00 111 ALA A N 1
ATOM 868 C CA . ALA A 1 111 ? -10.594 5.758 6.220 1.00 96.00 111 ALA A CA 1
ATOM 869 C C . ALA A 1 111 ? -12.097 5.667 5.884 1.00 96.00 111 ALA A C 1
ATOM 871 O O . ALA A 1 111 ? -12.927 5.987 6.751 1.00 96.00 111 ALA A O 1
ATOM 872 N N . LYS A 1 112 ? -12.440 5.260 4.650 1.00 95.81 112 LYS A N 1
ATOM 873 C CA . LYS A 1 112 ? -13.814 5.057 4.153 1.00 95.81 112 LYS A CA 1
ATOM 874 C C . LYS A 1 112 ? -14.398 3.691 4.518 1.00 95.81 112 LYS A C 1
ATOM 876 O O . LYS A 1 112 ? -15.600 3.499 4.323 1.00 95.81 112 LYS A O 1
ATOM 881 N N . LEU A 1 113 ? -13.599 2.756 5.042 1.00 95.00 113 LEU A N 1
ATOM 882 C CA . LEU A 1 113 ? -14.095 1.443 5.454 1.00 95.00 113 LEU A CA 1
ATOM 883 C C . LEU A 1 113 ? -15.252 1.602 6.447 1.00 95.00 113 LEU A C 1
ATOM 885 O O . LEU A 1 113 ? -15.110 2.163 7.536 1.00 95.00 113 LEU A O 1
ATOM 889 N N . SER A 1 114 ? -16.428 1.124 6.042 1.00 93.81 114 SER A N 1
ATOM 890 C CA . SER A 1 114 ? -17.630 1.231 6.860 1.00 93.81 114 SER A CA 1
ATOM 891 C C . SER A 1 114 ? -17.608 0.207 8.000 1.00 93.81 114 SER A C 1
ATOM 893 O O . SER A 1 114 ? -17.028 -0.872 7.843 1.00 93.81 114 SER A O 1
ATOM 895 N N . PRO A 1 115 ? -18.311 0.465 9.119 1.00 93.25 115 PRO A N 1
ATOM 896 C CA . PRO A 1 115 ? -18.463 -0.525 10.185 1.00 93.25 115 PRO A CA 1
ATOM 897 C C . PRO A 1 115 ? -19.011 -1.869 9.686 1.00 93.25 115 PRO A C 1
ATOM 899 O O . PRO A 1 115 ? -18.616 -2.912 10.194 1.00 93.25 115 PRO A O 1
ATOM 902 N N . LYS A 1 116 ? -19.874 -1.851 8.659 1.00 94.88 116 LYS A N 1
ATOM 903 C CA . LYS A 1 116 ? -20.412 -3.062 8.027 1.00 94.88 116 LYS A CA 1
ATOM 904 C C . LYS A 1 116 ? -19.319 -3.879 7.335 1.00 94.88 116 LYS A C 1
ATOM 906 O O . LYS A 1 116 ? -19.259 -5.082 7.547 1.00 94.88 116 LYS A O 1
ATOM 911 N N . VAL A 1 117 ? -18.460 -3.234 6.542 1.00 93.12 117 VAL A N 1
ATOM 912 C CA . VAL A 1 117 ? -17.340 -3.908 5.856 1.00 93.12 117 VAL A CA 1
ATOM 913 C C . VAL A 1 117 ? -16.363 -4.487 6.876 1.00 93.12 117 VAL A C 1
ATOM 915 O O . VAL A 1 117 ? -15.941 -5.628 6.735 1.00 93.12 117 VAL A O 1
ATOM 918 N N . VAL A 1 118 ? -16.066 -3.739 7.942 1.00 92.56 118 VAL A N 1
ATOM 919 C CA . VAL A 1 118 ? -15.213 -4.212 9.042 1.00 92.56 118 VAL A CA 1
ATOM 920 C C . VAL A 1 118 ? -15.817 -5.442 9.723 1.00 92.56 118 VAL A C 1
ATOM 922 O O . VAL A 1 118 ? -15.126 -6.439 9.896 1.00 92.56 118 VAL A O 1
ATOM 925 N N . ALA A 1 119 ? -17.108 -5.409 10.063 1.00 91.88 119 ALA A N 1
ATOM 926 C CA . ALA A 1 119 ? -17.786 -6.546 10.683 1.00 91.88 119 ALA A CA 1
ATOM 927 C C . ALA A 1 119 ? -17.807 -7.783 9.770 1.00 91.88 119 ALA A C 1
ATOM 929 O O . ALA A 1 119 ? -17.608 -8.895 10.244 1.00 91.88 119 ALA A O 1
ATOM 930 N N . GLN A 1 120 ? -18.005 -7.592 8.462 1.00 91.62 120 GLN A N 1
ATOM 931 C CA . GLN A 1 120 ? -17.950 -8.679 7.480 1.00 91.62 120 GLN A CA 1
ATOM 932 C C . GLN A 1 120 ? -16.543 -9.278 7.370 1.00 91.62 120 GLN A C 1
ATOM 934 O O . GLN A 1 120 ? -16.403 -10.497 7.392 1.00 91.62 120 GLN A O 1
ATOM 939 N N . ALA A 1 121 ? -15.503 -8.444 7.312 1.00 88.19 121 ALA A N 1
ATOM 940 C CA . ALA A 1 121 ? -14.115 -8.900 7.233 1.00 88.19 121 ALA A CA 1
ATOM 941 C C . ALA A 1 121 ? -13.656 -9.664 8.488 1.00 88.19 121 ALA A C 1
ATOM 943 O O . ALA A 1 121 ? -12.806 -10.541 8.398 1.00 88.19 121 ALA A O 1
ATOM 944 N N . LEU A 1 122 ? -14.221 -9.335 9.653 1.00 88.88 122 LEU A N 1
ATOM 945 C CA . LEU A 1 122 ? -13.925 -9.995 10.928 1.00 88.88 122 LEU A CA 1
ATOM 946 C C . LEU A 1 122 ? -14.826 -11.202 11.213 1.00 88.88 122 LEU A C 1
ATOM 948 O O . LEU A 1 122 ? -14.636 -11.873 12.227 1.00 88.88 122 LEU A O 1
ATOM 952 N N . SER A 1 123 ? -15.828 -11.459 10.368 1.00 89.75 123 SER A N 1
ATOM 953 C CA . SER A 1 123 ? -16.754 -12.563 10.596 1.00 89.75 123 SER A CA 1
ATOM 954 C C . SER A 1 123 ? -16.037 -13.901 10.431 1.00 89.75 123 SER A C 1
ATOM 956 O O . SER A 1 123 ? -15.426 -14.183 9.401 1.00 89.75 123 SER A O 1
ATOM 958 N N . VAL A 1 124 ? -16.107 -14.724 11.473 1.00 86.06 124 VAL A N 1
ATOM 959 C CA . VAL A 1 124 ? -15.654 -16.111 11.433 1.00 86.06 124 VAL A CA 1
ATOM 960 C C . VAL A 1 124 ? -16.877 -16.966 11.101 1.00 86.06 124 VAL A C 1
ATOM 962 O O . VAL A 1 124 ? -17.893 -16.824 11.782 1.00 86.06 124 VAL A O 1
ATOM 965 N N . PRO A 1 125 ? -16.827 -17.825 10.068 1.00 88.12 125 PRO A N 1
ATOM 966 C CA . PRO A 1 125 ? -17.924 -18.739 9.771 1.00 88.12 125 PRO A CA 1
ATOM 967 C C . PRO A 1 125 ? -18.269 -19.612 10.983 1.00 88.12 125 PRO A C 1
ATOM 969 O O . PRO A 1 125 ? -17.363 -20.156 11.605 1.00 88.12 125 PRO A O 1
ATOM 972 N N . ASP A 1 126 ? -19.559 -19.818 11.266 1.00 86.31 126 ASP A N 1
ATOM 973 C CA . ASP A 1 126 ? -20.038 -20.548 12.458 1.00 86.31 126 ASP A CA 1
ATOM 974 C C . ASP A 1 126 ? -19.451 -21.966 12.608 1.00 86.31 126 ASP A C 1
ATOM 976 O O . ASP A 1 126 ? -19.346 -22.498 13.712 1.00 86.31 126 ASP A O 1
ATOM 980 N N . ALA A 1 127 ? -19.052 -22.586 11.494 1.00 91.81 127 ALA A N 1
ATOM 981 C CA . ALA A 1 127 ? -18.420 -23.904 11.466 1.00 91.81 127 A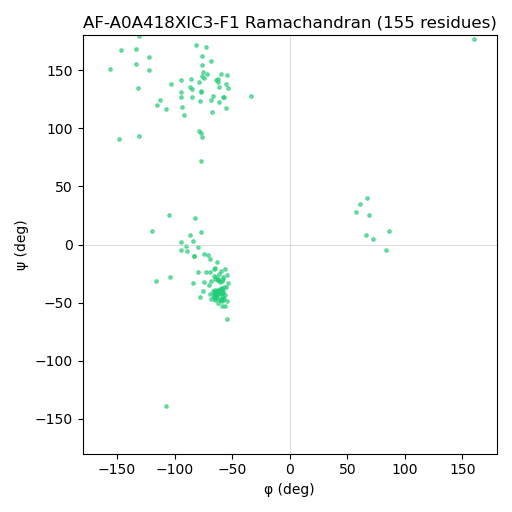LA A CA 1
ATOM 982 C C . ALA A 1 127 ? -16.949 -23.903 11.936 1.00 91.81 127 ALA A C 1
ATOM 984 O O . ALA A 1 127 ? -16.357 -24.973 12.080 1.00 91.81 127 ALA A O 1
ATOM 985 N N . ILE A 1 128 ? -16.345 -22.731 12.150 1.00 86.81 128 ILE A N 1
ATOM 986 C CA . ILE A 1 128 ? -14.939 -22.563 12.515 1.00 86.81 128 ILE A CA 1
ATOM 987 C C . ILE A 1 128 ? -14.861 -21.962 13.917 1.00 86.81 128 ILE A C 1
ATOM 989 O O . ILE A 1 128 ? -15.305 -20.845 14.168 1.00 86.81 128 ILE A O 1
ATOM 993 N N . GLN A 1 129 ? -14.233 -22.690 14.836 1.00 81.56 129 GLN A N 1
ATOM 994 C CA . GLN A 1 129 ? -13.889 -22.159 16.150 1.00 81.56 129 GLN A CA 1
ATOM 995 C C . GLN A 1 129 ? -12.466 -21.613 16.111 1.00 81.56 129 GLN A C 1
ATOM 997 O O . GLN A 1 129 ? -11.516 -22.355 15.869 1.00 81.56 129 GLN A O 1
ATOM 1002 N N . VAL A 1 130 ? -12.318 -20.311 16.348 1.00 80.94 130 VAL A N 1
ATOM 1003 C CA . VAL A 1 130 ? -11.015 -19.641 16.398 1.00 80.94 130 VAL A CA 1
ATOM 1004 C C . VAL A 1 130 ? -10.748 -19.184 17.825 1.00 80.94 130 VAL A C 1
ATOM 1006 O O . VAL A 1 130 ? -11.527 -18.427 18.402 1.00 80.94 130 VAL A O 1
ATOM 1009 N N . GLU A 1 131 ? -9.622 -19.613 18.394 1.00 78.75 131 GLU A N 1
ATOM 1010 C CA . GLU A 1 131 ? -9.119 -19.062 19.651 1.00 78.75 131 GLU A CA 1
ATOM 1011 C C . GLU A 1 131 ? -8.430 -17.719 19.360 1.00 78.75 131 GLU A C 1
ATOM 1013 O O . GLU A 1 131 ? -7.275 -17.661 18.933 1.00 78.75 131 GLU A O 1
ATOM 1018 N N . LEU A 1 132 ? -9.149 -16.613 19.558 1.00 71.25 132 LEU A N 1
ATOM 1019 C CA . LEU A 1 132 ? -8.641 -15.263 19.296 1.00 71.25 132 LEU A CA 1
ATOM 1020 C C . LEU A 1 132 ? -7.687 -14.795 20.408 1.00 71.25 132 LEU A C 1
ATOM 1022 O O . LEU A 1 132 ? -8.016 -13.908 21.193 1.00 71.25 132 LEU A O 1
ATOM 1026 N N . ARG A 1 133 ? -6.478 -15.369 20.464 1.00 74.56 133 ARG A N 1
ATOM 1027 C CA . ARG A 1 133 ? -5.415 -14.916 21.388 1.00 74.56 133 ARG A CA 1
ATOM 1028 C C . ARG A 1 133 ? -4.974 -13.475 21.118 1.00 74.56 133 ARG A C 1
ATOM 1030 O O . ARG A 1 133 ? -4.584 -12.768 22.041 1.00 74.56 133 ARG A O 1
ATOM 1037 N N . TRP A 1 134 ? -5.069 -13.041 19.861 1.00 74.50 134 TRP A N 1
ATOM 1038 C CA . TRP A 1 134 ? -4.711 -11.700 19.406 1.00 74.50 134 TRP A CA 1
ATOM 1039 C C . TRP A 1 134 ? -5.853 -11.127 18.558 1.00 74.50 134 TRP A C 1
ATOM 1041 O O . TRP A 1 134 ? -5.920 -11.404 17.360 1.00 74.50 134 TRP A O 1
ATOM 1051 N N . PRO A 1 135 ? -6.791 -10.365 19.147 1.00 82.00 135 PRO A N 1
ATOM 1052 C CA . PRO A 1 135 ? -7.930 -9.853 18.397 1.00 82.00 135 PRO A CA 1
ATOM 1053 C C . PRO A 1 135 ? -7.469 -8.838 17.341 1.00 82.00 135 PRO A C 1
ATOM 1055 O O . PRO A 1 135 ? -6.769 -7.872 17.650 1.00 82.00 135 PRO A O 1
ATOM 1058 N N . ILE A 1 136 ? -7.892 -9.044 16.091 1.00 88.56 136 ILE A N 1
ATOM 1059 C CA . ILE A 1 136 ? -7.568 -8.164 14.953 1.00 88.56 136 ILE A CA 1
ATOM 1060 C C . ILE A 1 136 ? -8.369 -6.857 15.021 1.00 88.56 136 ILE A C 1
ATOM 1062 O O . ILE A 1 136 ? -7.877 -5.798 14.632 1.00 88.56 136 ILE A O 1
ATOM 1066 N N . GLU A 1 137 ? -9.594 -6.898 15.553 1.00 91.25 137 GLU A N 1
ATOM 1067 C CA . GLU A 1 137 ? -10.519 -5.760 15.533 1.00 91.25 137 GLU A CA 1
ATOM 1068 C C . GLU A 1 137 ? -9.937 -4.459 16.126 1.00 91.25 137 GLU A C 1
ATOM 1070 O O . GLU A 1 137 ? -10.027 -3.424 15.457 1.00 91.25 137 GLU A O 1
ATOM 1075 N N . PRO A 1 138 ? -9.305 -4.449 17.320 1.00 92.06 138 PRO A N 1
ATOM 1076 C CA . PRO A 1 138 ? -8.709 -3.229 17.860 1.00 92.06 138 PRO A CA 1
ATOM 1077 C C . PRO A 1 138 ? -7.621 -2.648 16.950 1.00 92.06 138 PRO A C 1
ATOM 1079 O O . PRO A 1 138 ? -7.545 -1.428 16.792 1.00 92.06 138 PRO A O 1
ATOM 1082 N N . LYS A 1 139 ? -6.816 -3.510 16.314 1.00 92.44 139 LYS A N 1
ATOM 1083 C CA . LYS A 1 139 ? -5.740 -3.104 15.401 1.00 92.44 139 LYS A CA 1
ATOM 1084 C C . LYS A 1 139 ? -6.314 -2.499 14.127 1.00 92.44 139 LYS A C 1
ATOM 1086 O O . LYS A 1 139 ? -5.946 -1.386 13.772 1.00 92.44 139 LYS A O 1
ATOM 1091 N N . LEU A 1 140 ? -7.308 -3.147 13.523 1.00 92.69 140 LEU A N 1
ATOM 1092 C CA . LEU A 1 140 ? -8.013 -2.625 12.351 1.00 92.69 140 LEU A CA 1
ATOM 1093 C C . LEU A 1 140 ? -8.684 -1.269 12.633 1.00 92.69 140 LEU A C 1
ATOM 1095 O O . LEU A 1 140 ? -8.597 -0.340 11.827 1.00 92.69 140 LEU A O 1
ATOM 1099 N N . ARG A 1 141 ? -9.308 -1.104 13.805 1.00 94.06 141 ARG A N 1
ATOM 1100 C CA . ARG A 1 141 ? -9.883 0.187 14.222 1.00 94.06 141 ARG A CA 1
ATOM 1101 C C . ARG A 1 141 ? -8.808 1.261 14.412 1.00 94.06 141 ARG A C 1
ATOM 1103 O O . ARG A 1 141 ? -9.033 2.409 14.020 1.00 94.06 141 ARG A O 1
ATOM 1110 N N . ALA A 1 142 ? -7.653 0.906 14.976 1.00 94.94 142 ALA A N 1
ATOM 1111 C CA . ALA A 1 142 ? -6.512 1.811 15.094 1.00 94.94 142 ALA A CA 1
ATOM 1112 C C . ALA A 1 142 ? -5.977 2.226 13.715 1.00 94.94 142 ALA A C 1
ATOM 1114 O O . ALA A 1 142 ? -5.766 3.417 13.491 1.00 94.94 142 ALA A O 1
ATOM 1115 N N . SER A 1 143 ? -5.855 1.290 12.772 1.00 95.69 143 SER A N 1
ATOM 1116 C CA . SER A 1 143 ? -5.461 1.548 11.382 1.00 95.69 143 SER A CA 1
ATOM 1117 C C . SER A 1 143 ? -6.401 2.527 10.679 1.00 95.69 143 SER A C 1
ATOM 1119 O O . SER A 1 143 ? -5.947 3.498 10.078 1.00 95.69 143 SER A O 1
ATOM 1121 N N . ILE A 1 144 ? -7.719 2.349 10.818 1.00 96.25 144 ILE A N 1
ATOM 1122 C CA . ILE A 1 144 ? -8.716 3.279 10.259 1.00 96.25 144 ILE A CA 1
ATOM 1123 C C . ILE A 1 144 ? -8.583 4.673 10.888 1.00 96.25 144 ILE A C 1
ATOM 1125 O O . ILE A 1 144 ? -8.673 5.684 10.187 1.00 96.25 144 ILE A O 1
ATOM 1129 N N . LYS A 1 145 ? -8.363 4.750 12.208 1.00 95.88 145 LYS A N 1
ATOM 1130 C CA . LYS A 1 145 ? -8.150 6.025 12.912 1.00 95.88 145 LYS A CA 1
ATOM 1131 C C . LYS A 1 145 ? -6.881 6.726 12.421 1.00 95.88 145 LYS A C 1
ATOM 1133 O O . LYS A 1 145 ? -6.936 7.922 12.147 1.00 95.88 145 LYS A O 1
ATOM 1138 N N . PHE A 1 1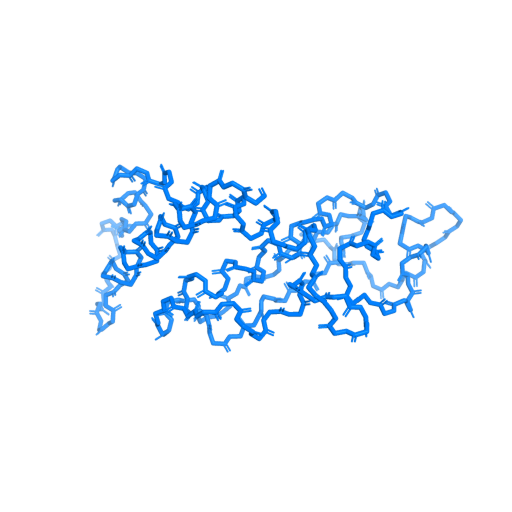46 ? -5.781 5.989 12.291 1.00 96.06 146 PHE A N 1
ATOM 1139 C CA . PHE A 1 146 ? -4.514 6.488 11.762 1.00 96.06 146 PHE A CA 1
ATOM 1140 C C . PHE A 1 146 ? -4.680 7.022 10.338 1.00 96.06 146 PHE A C 1
ATOM 1142 O O . PHE A 1 146 ? -4.389 8.188 10.082 1.00 96.06 146 PHE A O 1
ATOM 1149 N N . ALA A 1 147 ? -5.245 6.213 9.439 1.00 96.38 147 ALA A N 1
ATOM 1150 C CA . ALA A 1 147 ? -5.469 6.584 8.047 1.00 96.38 147 ALA A CA 1
ATOM 1151 C C . ALA A 1 147 ? -6.337 7.849 7.925 1.00 96.38 147 ALA A C 1
ATOM 1153 O O . ALA A 1 147 ? -6.054 8.748 7.130 1.00 96.38 147 ALA A O 1
ATOM 1154 N N . ARG A 1 148 ? -7.367 7.971 8.773 1.00 96.06 148 ARG A N 1
ATOM 1155 C CA . ARG A 1 148 ? -8.209 9.169 8.837 1.00 96.06 148 ARG A CA 1
ATOM 1156 C C . ARG A 1 148 ? -7.436 10.404 9.299 1.00 96.06 148 ARG A C 1
ATOM 1158 O O . ARG A 1 148 ? -7.620 11.454 8.691 1.00 96.06 148 ARG A O 1
ATOM 1165 N N . ALA A 1 149 ? -6.619 10.292 10.346 1.00 95.06 149 ALA A N 1
ATOM 1166 C CA . ALA A 1 149 ? -5.806 11.402 10.845 1.00 95.06 149 ALA A CA 1
ATOM 1167 C C . ALA A 1 149 ? -4.806 11.869 9.778 1.00 95.06 149 ALA A C 1
ATOM 1169 O O . ALA A 1 149 ? -4.825 13.035 9.389 1.00 95.06 149 ALA A O 1
ATOM 1170 N N . TYR A 1 150 ? -4.057 10.932 9.192 1.00 94.62 150 TYR A N 1
ATOM 1171 C CA . TYR A 1 150 ? -3.087 11.219 8.137 1.00 94.62 150 TYR A CA 1
ATOM 1172 C C . TYR A 1 150 ? -3.732 11.918 6.931 1.00 94.62 150 TYR A C 1
ATOM 1174 O O . TYR A 1 150 ? -3.249 12.946 6.452 1.00 94.62 150 TYR A O 1
ATOM 1182 N N . ALA A 1 151 ? -4.873 11.406 6.456 1.00 92.56 151 ALA A N 1
ATOM 1183 C CA . ALA A 1 151 ? -5.595 12.007 5.338 1.00 92.56 151 ALA A CA 1
ATOM 1184 C C . ALA A 1 151 ? -6.163 13.401 5.660 1.00 92.56 151 ALA A C 1
ATOM 1186 O O . ALA A 1 151 ? -6.365 14.189 4.737 1.00 92.56 151 ALA A O 1
ATOM 1187 N N . GLN A 1 152 ? -6.465 13.699 6.931 1.00 92.44 152 GLN A N 1
ATOM 1188 C CA . GLN A 1 152 ? -6.956 15.007 7.379 1.00 92.44 152 GLN A CA 1
ATOM 1189 C C . GLN A 1 152 ? -5.836 16.040 7.483 1.00 92.44 152 GLN A C 1
ATOM 1191 O O . GLN A 1 152 ? -6.015 17.154 6.993 1.00 92.44 152 GLN A O 1
ATOM 1196 N N . GLU A 1 153 ? -4.701 15.663 8.069 1.00 91.00 153 GLU A N 1
ATOM 1197 C CA . GLU A 1 153 ? -3.509 16.512 8.204 1.00 91.00 153 GLU A CA 1
ATOM 1198 C C . GLU A 1 153 ? -2.966 16.947 6.836 1.00 91.00 153 GLU A C 1
ATOM 1200 O O . GLU A 1 153 ? -2.504 18.072 6.675 1.00 91.00 153 GLU A O 1
ATOM 1205 N N . ASN A 1 154 ? -3.123 16.095 5.821 1.00 86.81 154 ASN A N 1
ATOM 1206 C CA . ASN A 1 154 ? -2.610 16.319 4.470 1.00 86.81 154 ASN A CA 1
ATOM 1207 C C . ASN A 1 154 ? -3.702 16.721 3.455 1.00 86.81 154 ASN A C 1
ATOM 1209 O O . ASN A 1 154 ? -3.570 16.490 2.255 1.00 86.81 154 ASN A O 1
ATOM 1213 N N . LYS A 1 155 ? -4.815 17.324 3.900 1.00 71.00 155 LYS A N 1
ATOM 1214 C CA . LYS A 1 155 ? -5.938 17.723 3.019 1.00 71.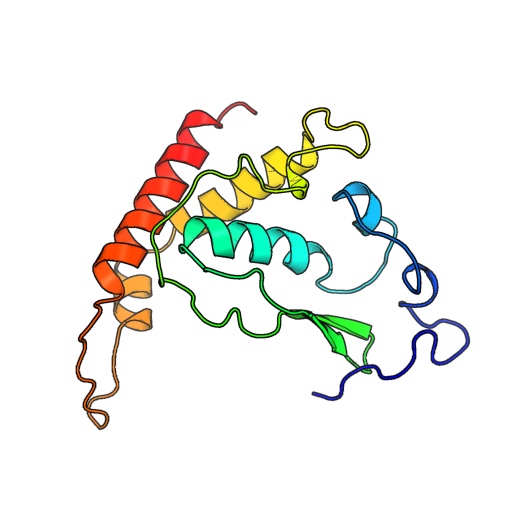00 155 LYS A CA 1
ATOM 1215 C C . LYS A 1 155 ? -5.600 18.776 1.951 1.00 71.00 155 LYS A C 1
ATOM 1217 O O . LYS A 1 155 ? -6.409 18.949 1.043 1.00 71.00 155 LYS A O 1
ATOM 1222 N N . GLY A 1 156 ? -4.464 19.465 2.065 1.00 62.03 156 GLY A N 1
ATOM 1223 C CA . GLY A 1 156 ? -4.024 20.522 1.145 1.00 62.03 156 GLY A CA 1
ATOM 1224 C C . GLY A 1 156 ? -2.698 20.252 0.427 1.00 62.03 156 GLY A C 1
ATOM 1225 O O . GLY A 1 156 ? -2.147 21.194 -0.138 1.00 62.03 156 GLY A O 1
ATOM 1226 N N . ALA A 1 157 ? -2.181 19.021 0.502 1.00 56.97 157 ALA A N 1
ATOM 1227 C CA . ALA A 1 157 ? -0.982 18.583 -0.216 1.00 56.97 157 ALA A CA 1
ATOM 1228 C C . ALA A 1 157 ? -1.300 18.151 -1.657 1.00 56.97 157 ALA A C 1
ATOM 1230 O O . ALA A 1 157 ? -2.414 17.615 -1.879 1.00 56.97 157 ALA A O 1
#

Secondary str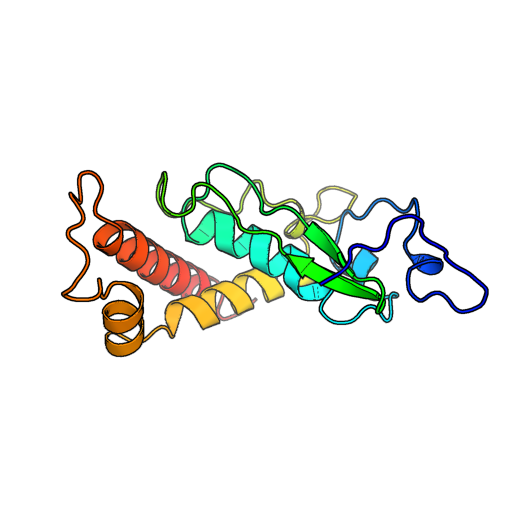ucture (DSSP, 8-state):
--B--SS--STT-TTTTTTT----SHHHHTT---BTTTHHHHHHHHHHHHT-SSPPPEEEBTT-BEEE---TTTTSS----GGG-GGGB-TTS-B-HHHHHHHHHHHHHHHT--HHHHHHHTPPPTT-----SS-HHHHHHHHHHHHHHHHHHTTT-

Mean predicted aligned error: 5.72 Å

Foldseek 3Di:
DAFDPDPPPDPPRLCVLVPPDDDQEPVSQVVGPAAPSVVQLLQQLVCLLQVQPDGWDWTAHPVRHTDTHDRPRGNVDAHDDCPVPSHQADPVRHGDPVSLVSSLVSLVVLLPCDPVNLCVVQDDPPVDDDDCPDRSSVRSVRSNVVSVVSNVVPVPD

Sequence (157 aa):
MEEHVRPPCGPGCALESFAGKEVHTLEDLRPHSIRHLNDWPKSEFAAYIFGGNELPDRFFTASHEFVIIDSEQMFSSGPCQFETASWLKQRDGSPSKSGQALAIEVCREVAKLSPKVVAQALSVPDAIQVELRWPIEPKLRASIKFARAYAQENKGA

Solvent-accessible surface area (backbone atoms only — not comparable to full-atom values): 9191 Å² total; per-residue (Å²): 135,58,70,49,89,56,69,54,82,52,94,86,37,69,44,47,87,52,53,93,60,86,76,65,35,68,75,66,52,67,85,52,88,42,46,59,54,75,50,54,66,49,48,44,52,46,24,36,35,40,8,28,83,46,71,50,47,70,52,42,30,70,85,51,36,48,44,78,40,76,51,64,54,57,54,68,53,46,52,53,80,65,87,79,44,55,47,43,21,40,94,88,64,48,79,23,70,68,29,48,53,47,52,38,50,52,18,46,59,50,43,62,62,44,74,66,58,52,53,58,75,67,57,69,59,91,92,57,90,74,87,71,86,72,69,58,63,69,36,55,54,47,17,31,52,49,21,39,50,55,33,59,79,49,70,85,115

Radius of gyration: 17.75 Å; Cα contacts (8 Å, |Δi|>4): 210; chains: 1; bounding box: 39×44×50 Å